Protein AF-A0A7V5DC35-F1 (afdb_monomer_lite)

pLDDT: mean 72.42, std 14.5, range [34.0, 92.25]

Sequence (131 aa):
MNPLMIEVRCNLTPESPLWKDINSLTLEIGYPGRGGQILWKRIGWLRDQLLPAGKSIAHALWSQTSAGLVLIFDFLPVVSSGNAKLNKTYRIRKKIETANGRSRTSQSRILEGEYRDEHFTLLPQYPDTDA

Structure (mmCIF, N/CA/C/O backbone):
data_AF-A0A7V5DC35-F1
#
_entry.id   AF-A0A7V5DC35-F1
#
loop_
_atom_site.group_PDB
_atom_site.id
_atom_site.type_symbol
_atom_site.label_atom_id
_atom_site.label_alt_id
_atom_site.label_comp_id
_atom_site.label_asym_id
_atom_site.label_entity_id
_atom_site.label_seq_id
_atom_site.pdbx_PDB_ins_code
_atom_site.Cartn_x
_atom_site.Cartn_y
_atom_site.Cartn_z
_atom_site.occupancy
_atom_site.B_iso_or_equiv
_atom_site.auth_seq_id
_atom_site.auth_comp_id
_atom_site.auth_asym_id
_atom_site.auth_atom_id
_atom_site.pdbx_PDB_model_num
ATOM 1 N N . MET A 1 1 ? 6.680 -11.860 -20.126 1.00 61.28 1 MET A N 1
ATOM 2 C CA . MET A 1 1 ? 7.379 -11.087 -19.079 1.00 61.28 1 MET A CA 1
ATOM 3 C C . MET A 1 1 ? 6.512 -11.148 -17.841 1.00 61.28 1 MET A C 1
ATOM 5 O O . MET A 1 1 ? 5.363 -10.725 -17.922 1.00 61.28 1 MET A O 1
ATOM 9 N N . ASN A 1 2 ? 7.014 -11.745 -16.763 1.00 67.31 2 ASN A N 1
ATOM 10 C CA . ASN A 1 2 ? 6.256 -11.852 -15.518 1.00 67.31 2 ASN A CA 1
ATOM 11 C C . ASN A 1 2 ? 6.021 -10.439 -14.942 1.00 67.31 2 ASN A C 1
ATOM 13 O O . ASN A 1 2 ? 6.911 -9.588 -15.057 1.00 67.31 2 ASN A O 1
ATOM 17 N N . PRO A 1 3 ? 4.827 -10.137 -14.404 1.00 72.56 3 PRO A N 1
ATOM 18 C CA . PRO A 1 3 ? 4.554 -8.831 -13.821 1.00 72.56 3 PRO A CA 1
ATOM 19 C C . PRO A 1 3 ? 5.351 -8.632 -12.527 1.00 72.56 3 PRO A C 1
ATOM 21 O O . PRO A 1 3 ? 5.645 -9.588 -11.813 1.00 72.56 3 PRO A O 1
ATOM 24 N N . LEU A 1 4 ? 5.651 -7.377 -12.193 1.00 78.12 4 LEU A N 1
ATOM 25 C CA . LEU A 1 4 ? 5.953 -7.019 -10.809 1.00 78.12 4 LEU A CA 1
ATOM 26 C C . LEU A 1 4 ? 4.649 -7.095 -10.029 1.00 78.12 4 LEU A C 1
ATOM 28 O O . LEU A 1 4 ? 3.700 -6.402 -10.385 1.00 78.12 4 LEU A O 1
ATOM 32 N N . MET A 1 5 ? 4.610 -7.866 -8.953 1.00 81.12 5 MET A N 1
ATOM 33 C CA . MET A 1 5 ? 3.471 -7.857 -8.045 1.00 81.12 5 MET A CA 1
ATOM 34 C C . MET A 1 5 ? 3.826 -7.075 -6.784 1.00 81.12 5 MET A C 1
ATOM 36 O O . MET A 1 5 ? 4.926 -7.206 -6.265 1.00 81.12 5 MET A O 1
ATOM 40 N N . ILE A 1 6 ? 2.925 -6.242 -6.278 1.00 81.81 6 ILE A N 1
ATOM 41 C CA . ILE A 1 6 ? 3.050 -5.640 -4.950 1.00 81.81 6 ILE A CA 1
ATOM 42 C C . ILE A 1 6 ? 1.895 -6.159 -4.117 1.00 81.81 6 ILE A C 1
ATOM 44 O O . ILE A 1 6 ? 0.733 -5.831 -4.363 1.00 81.81 6 ILE A O 1
ATOM 48 N N . GLU A 1 7 ? 2.239 -6.999 -3.153 1.00 83.75 7 GLU A N 1
ATOM 49 C CA . GLU A 1 7 ? 1.317 -7.523 -2.167 1.00 83.75 7 GLU A CA 1
ATOM 50 C C . GLU A 1 7 ? 1.155 -6.517 -1.024 1.00 83.75 7 GLU A C 1
ATOM 52 O O . GLU A 1 7 ? 2.113 -5.874 -0.601 1.00 83.75 7 GLU A O 1
ATOM 57 N N . VAL A 1 8 ? -0.064 -6.362 -0.526 1.00 82.69 8 VAL A N 1
ATOM 58 C CA . VAL A 1 8 ? -0.433 -5.400 0.506 1.00 82.69 8 VAL A CA 1
ATOM 59 C C . VAL A 1 8 ? -1.168 -6.152 1.606 1.00 82.69 8 VAL A C 1
ATOM 61 O O . VAL A 1 8 ? -2.175 -6.815 1.347 1.00 82.69 8 VAL A O 1
ATOM 64 N N . ARG A 1 9 ? -0.648 -6.067 2.832 1.00 83.75 9 ARG A N 1
ATOM 65 C CA . ARG A 1 9 ? -1.173 -6.742 4.029 1.00 83.75 9 ARG A CA 1
ATOM 66 C C . ARG A 1 9 ? -1.623 -5.726 5.064 1.00 83.75 9 ARG A C 1
ATOM 68 O O . ARG A 1 9 ? -0.928 -4.733 5.270 1.00 83.75 9 ARG A O 1
ATOM 75 N N . CYS A 1 10 ? -2.738 -5.992 5.739 1.00 83.31 10 CYS A N 1
ATOM 76 C CA . CYS A 1 10 ? -3.156 -5.203 6.892 1.00 83.31 10 CYS A CA 1
ATOM 77 C C . CYS A 1 10 ? -2.283 -5.563 8.099 1.00 83.31 10 CYS A C 1
ATOM 79 O O . CYS A 1 10 ? -2.068 -6.742 8.375 1.00 83.31 10 CYS A O 1
ATOM 81 N N . ASN A 1 11 ? -1.813 -4.558 8.835 1.00 86.88 11 ASN A N 1
ATOM 82 C CA . ASN A 1 11 ? -1.059 -4.760 10.076 1.00 86.88 11 ASN A CA 1
ATOM 83 C C . ASN A 1 11 ? -1.935 -4.626 11.330 1.00 86.88 11 ASN A C 1
ATOM 85 O O . ASN A 1 11 ? -1.444 -4.820 12.442 1.00 86.88 11 ASN A O 1
ATOM 89 N N . LEU A 1 12 ? -3.212 -4.264 11.177 1.00 86.19 12 LEU A N 1
ATOM 90 C CA . LEU A 1 12 ? -4.092 -3.993 12.306 1.00 86.19 12 LEU A CA 1
ATOM 91 C C . LEU A 1 12 ? -4.667 -5.281 12.894 1.00 86.19 12 LEU A C 1
ATOM 93 O O . LEU A 1 12 ? -5.288 -6.077 12.191 1.00 86.19 12 LEU A O 1
ATOM 97 N N . THR A 1 13 ? -4.530 -5.436 14.209 1.00 85.19 13 THR A N 1
ATOM 98 C CA . THR A 1 13 ? -5.293 -6.427 14.980 1.00 85.19 13 THR A CA 1
ATOM 99 C C . THR A 1 13 ? -6.718 -5.916 15.220 1.00 85.19 13 THR A C 1
ATOM 101 O O . THR A 1 13 ? -6.936 -4.702 15.134 1.00 85.19 13 THR A O 1
ATOM 104 N N . PRO A 1 14 ? -7.702 -6.779 15.534 1.00 82.00 14 PRO A N 1
ATOM 105 C CA . PRO A 1 14 ? -9.088 -6.355 15.774 1.00 82.00 14 PRO A CA 1
ATOM 106 C C . PRO A 1 14 ? -9.237 -5.234 16.817 1.00 82.00 14 PRO A C 1
ATOM 108 O O . PRO A 1 14 ? -10.097 -4.366 16.679 1.00 82.00 14 PRO A O 1
ATOM 111 N N . GLU A 1 15 ? -8.350 -5.196 17.809 1.00 85.19 15 GLU A N 1
ATOM 112 C CA . GLU A 1 15 ? -8.353 -4.254 18.933 1.00 85.19 15 GLU A CA 1
ATOM 113 C C . GLU A 1 15 ? -7.657 -2.920 18.612 1.00 85.19 15 GLU A C 1
ATOM 115 O O . GLU A 1 15 ? -7.638 -2.013 19.446 1.00 85.19 15 GLU A O 1
ATOM 120 N N . SER A 1 16 ? -7.060 -2.776 17.423 1.00 86.75 16 SER A N 1
ATOM 121 C CA . SER A 1 16 ? -6.253 -1.601 17.096 1.00 86.75 16 SER A CA 1
ATOM 122 C C . SER A 1 16 ? -7.084 -0.308 17.057 1.00 86.75 16 SER A C 1
ATOM 124 O O . SER A 1 16 ? -8.063 -0.213 16.313 1.00 86.75 16 SER A O 1
ATOM 126 N N . PRO A 1 17 ? -6.670 0.766 17.754 1.00 84.94 17 PRO A N 1
ATOM 127 C CA . PRO A 1 17 ? -7.382 2.043 17.706 1.00 84.94 17 PRO A CA 1
ATOM 128 C C . PRO A 1 17 ? -7.278 2.741 16.338 1.00 84.94 17 PRO A C 1
ATOM 130 O O . PRO A 1 17 ? -8.008 3.700 16.085 1.00 84.94 17 PRO A O 1
ATOM 133 N N . LEU A 1 18 ? -6.383 2.278 15.457 1.00 84.50 18 LEU A N 1
ATOM 134 C CA . LEU A 1 18 ? -6.160 2.827 14.114 1.00 84.50 18 LEU A CA 1
ATOM 135 C C . LEU A 1 18 ? -7.237 2.405 13.103 1.00 84.50 18 LEU A C 1
ATOM 137 O O . LEU A 1 18 ? -7.298 2.961 12.008 1.00 84.50 18 LEU A O 1
ATOM 141 N N . TRP A 1 19 ? -8.147 1.492 13.467 1.00 81.50 19 TRP A N 1
ATOM 142 C CA . TRP A 1 19 ? -9.307 1.151 12.630 1.00 81.50 19 TRP A CA 1
ATOM 143 C C . TRP A 1 19 ? -10.171 2.366 12.277 1.00 81.50 19 TRP A C 1
ATOM 145 O O . TRP A 1 19 ? -10.789 2.397 11.215 1.00 81.50 19 TRP A O 1
ATOM 155 N N . LYS A 1 20 ? -10.177 3.398 13.129 1.00 79.62 20 LYS A N 1
ATOM 156 C CA . LYS A 1 20 ? -10.878 4.660 12.856 1.00 79.62 20 LYS A CA 1
ATOM 157 C C . LYS A 1 20 ? -10.306 5.415 11.647 1.00 79.62 20 LYS A C 1
ATOM 159 O O . LYS A 1 20 ? -11.057 6.110 10.970 1.00 79.62 20 LYS A O 1
ATOM 164 N N . ASP A 1 21 ? -9.008 5.257 11.380 1.00 77.94 21 ASP A N 1
ATOM 165 C CA . ASP A 1 21 ? -8.288 5.955 10.313 1.00 77.94 21 ASP A CA 1
ATOM 166 C C . ASP A 1 21 ? -8.345 5.163 8.993 1.00 77.94 21 ASP A C 1
ATOM 168 O O . ASP A 1 21 ? -8.317 5.757 7.918 1.00 77.94 21 ASP A O 1
ATOM 172 N N . ILE A 1 22 ? -8.498 3.831 9.053 1.00 74.75 22 ILE A N 1
ATOM 173 C CA . ILE A 1 22 ? -8.639 2.954 7.871 1.00 74.75 22 ILE A CA 1
ATOM 174 C C . ILE A 1 22 ? -9.790 3.398 6.969 1.00 74.75 22 ILE A C 1
ATOM 176 O O . ILE A 1 22 ? -9.624 3.462 5.753 1.00 74.75 22 ILE A O 1
ATOM 180 N N . ASN A 1 23 ? -10.935 3.752 7.558 1.00 70.25 23 ASN A N 1
ATOM 181 C CA . ASN A 1 23 ? -12.135 4.129 6.806 1.00 70.25 23 ASN A CA 1
ATOM 182 C C . ASN A 1 23 ? -11.935 5.371 5.923 1.00 70.25 23 ASN A C 1
ATOM 184 O O . ASN A 1 23 ? -12.694 5.576 4.976 1.00 70.25 23 ASN A O 1
ATOM 188 N N . SER A 1 24 ? -10.938 6.202 6.228 1.00 73.88 24 SER A N 1
ATOM 189 C CA . SER A 1 24 ? -10.594 7.399 5.464 1.00 73.88 24 SER A CA 1
ATOM 190 C C . SER A 1 24 ? -9.195 7.348 4.842 1.00 73.88 24 SER A C 1
ATOM 192 O O . SER A 1 24 ? -8.773 8.313 4.197 1.00 73.88 24 SER A O 1
ATOM 194 N N . LEU A 1 25 ? -8.475 6.231 4.994 1.00 77.81 25 LEU A N 1
ATOM 195 C CA . LEU A 1 25 ? -7.144 6.020 4.442 1.00 77.81 25 LEU A CA 1
ATOM 196 C C . LEU A 1 25 ? -7.238 5.629 2.965 1.00 77.81 25 LEU A C 1
ATOM 198 O O . LEU A 1 25 ? -7.635 4.531 2.607 1.00 77.81 25 LEU A O 1
ATOM 202 N N . THR A 1 26 ? -6.762 6.490 2.079 1.00 79.31 26 THR A N 1
ATOM 203 C CA . THR A 1 26 ? -6.431 6.136 0.699 1.00 79.31 26 THR A CA 1
ATOM 204 C C . THR A 1 26 ? -4.933 5.890 0.572 1.00 79.31 26 THR A C 1
ATOM 206 O O . THR A 1 26 ? -4.122 6.753 0.911 1.00 79.31 26 THR A O 1
ATOM 209 N N . LEU A 1 27 ? -4.566 4.739 0.016 1.00 80.56 27 LEU A N 1
ATOM 210 C CA . LEU A 1 27 ? -3.190 4.401 -0.333 1.00 80.56 27 LEU A CA 1
ATOM 211 C C . LEU A 1 27 ? -3.035 4.418 -1.858 1.00 80.56 27 LEU A C 1
ATOM 213 O O . LEU A 1 27 ? -3.842 3.847 -2.580 1.00 80.56 27 LEU A O 1
ATOM 217 N N . GLU A 1 28 ? -2.016 5.098 -2.367 1.00 84.62 28 GLU A N 1
ATOM 218 C CA . GLU A 1 28 ? -1.640 5.090 -3.781 1.00 84.62 28 GLU A CA 1
ATOM 219 C C . GLU A 1 28 ? -0.240 4.492 -3.906 1.00 84.62 28 GLU A C 1
ATOM 221 O O . GLU A 1 28 ? 0.685 4.934 -3.218 1.00 84.62 28 GLU A O 1
ATOM 226 N N . ILE A 1 29 ? -0.080 3.518 -4.798 1.00 85.25 29 ILE A N 1
ATOM 227 C CA . ILE A 1 29 ? 1.211 2.938 -5.161 1.00 85.25 29 ILE A CA 1
ATOM 228 C C . ILE A 1 29 ? 1.563 3.430 -6.561 1.00 85.25 29 ILE A C 1
ATOM 230 O O . ILE A 1 29 ? 0.802 3.256 -7.510 1.00 85.25 29 ILE A O 1
ATOM 234 N N . GLY A 1 30 ? 2.705 4.092 -6.678 1.00 85.56 30 GLY A N 1
ATOM 235 C CA . GLY A 1 30 ? 3.249 4.595 -7.927 1.00 85.56 30 GLY A CA 1
ATOM 236 C C . GLY A 1 30 ? 4.369 3.696 -8.423 1.00 85.56 30 GLY A C 1
ATOM 237 O O . GLY A 1 30 ? 5.276 3.383 -7.661 1.00 85.56 30 GLY A O 1
ATOM 238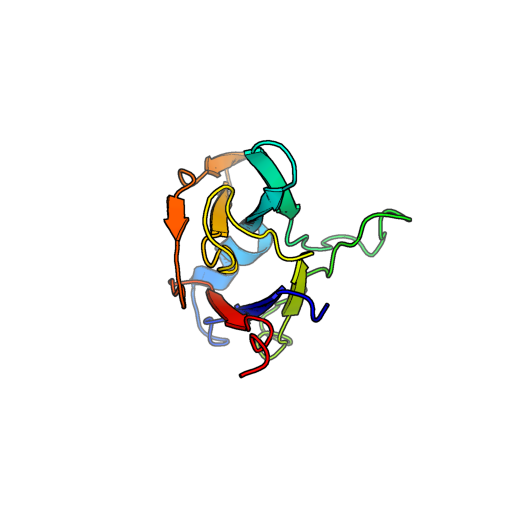 N N . TYR A 1 31 ? 4.360 3.336 -9.698 1.00 83.81 31 TYR A N 1
ATOM 239 C CA . TYR A 1 31 ? 5.469 2.619 -10.319 1.00 83.81 31 TYR A CA 1
ATOM 240 C C . TYR A 1 31 ? 5.966 3.366 -11.564 1.00 83.81 31 TYR A C 1
ATOM 242 O O . TYR A 1 31 ? 5.155 4.002 -12.247 1.00 83.81 31 TYR A O 1
ATOM 250 N N . PRO A 1 32 ? 7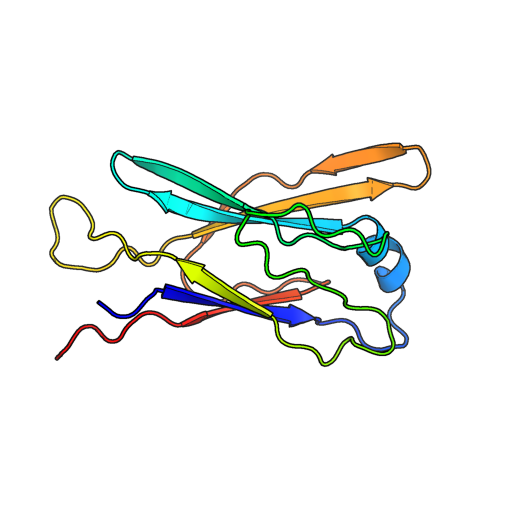.274 3.353 -11.870 1.00 81.06 32 PRO A N 1
ATOM 251 C CA . PRO A 1 32 ? 7.788 3.946 -13.099 1.00 81.06 32 PRO A CA 1
ATOM 252 C C . PRO A 1 32 ? 7.120 3.334 -14.335 1.00 81.06 32 PRO A C 1
ATOM 254 O O . PRO A 1 32 ? 7.087 2.122 -14.507 1.00 81.06 32 PRO A O 1
ATOM 257 N N . GLY A 1 33 ? 6.573 4.184 -15.196 1.00 74.62 33 GLY A N 1
ATOM 258 C CA . GLY A 1 33 ? 6.046 3.832 -16.507 1.00 74.62 33 GLY A CA 1
ATOM 259 C C . GLY A 1 33 ? 7.050 4.124 -17.621 1.00 74.62 33 GLY A C 1
ATOM 260 O O . GLY A 1 33 ? 8.107 4.727 -17.415 1.00 74.62 33 GLY A O 1
ATOM 261 N N . ARG A 1 34 ? 6.695 3.730 -18.847 1.00 70.50 34 ARG A N 1
ATOM 262 C CA . ARG A 1 34 ? 7.471 4.091 -20.044 1.00 70.50 34 ARG A CA 1
ATOM 263 C C . ARG A 1 34 ? 7.536 5.616 -20.184 1.00 70.50 34 ARG A C 1
ATOM 265 O O . ARG A 1 34 ? 6.514 6.282 -20.027 1.00 70.50 34 ARG A O 1
ATOM 272 N N . GLY A 1 35 ? 8.723 6.149 -20.482 1.00 70.88 35 GLY A N 1
ATOM 273 C CA . GLY A 1 35 ? 8.946 7.590 -20.664 1.00 70.88 35 GLY A CA 1
ATOM 274 C C . GLY A 1 35 ? 9.160 8.393 -19.374 1.00 70.88 35 GLY A C 1
ATOM 275 O O . GLY A 1 35 ? 9.091 9.614 -19.414 1.00 70.88 35 GLY A O 1
ATOM 276 N N . GLY A 1 36 ? 9.397 7.742 -18.227 1.00 71.94 36 GLY A N 1
ATOM 277 C CA . GLY A 1 36 ? 9.744 8.418 -16.964 1.00 71.94 36 GLY A CA 1
ATOM 278 C C . GLY A 1 36 ? 8.554 8.933 -16.143 1.00 71.94 36 GLY A C 1
ATOM 279 O O . GLY A 1 36 ? 8.737 9.405 -15.022 1.00 71.94 36 GLY A O 1
ATOM 280 N N . GLN A 1 37 ? 7.329 8.804 -16.657 1.00 82.06 37 GLN A N 1
ATOM 281 C CA . GLN A 1 37 ? 6.102 9.081 -15.906 1.00 82.06 37 GLN A CA 1
ATOM 282 C C . GLN A 1 37 ? 5.868 8.045 -14.797 1.00 82.06 37 GLN A C 1
ATOM 284 O O . GLN A 1 37 ? 6.270 6.894 -14.927 1.00 82.06 37 GLN A O 1
ATOM 289 N N . ILE A 1 38 ? 5.180 8.428 -13.718 1.00 82.81 38 ILE A N 1
ATOM 290 C CA . ILE A 1 38 ? 4.773 7.493 -12.659 1.00 82.81 38 ILE A CA 1
ATOM 291 C C . ILE A 1 38 ? 3.324 7.066 -12.891 1.00 82.81 38 ILE A C 1
ATOM 293 O O . ILE A 1 38 ? 2.424 7.906 -12.931 1.00 82.81 38 ILE A O 1
ATOM 297 N N . LEU A 1 39 ? 3.100 5.760 -12.995 1.00 80.00 39 LEU A N 1
ATOM 298 C CA . LEU A 1 39 ? 1.776 5.151 -13.033 1.00 80.00 39 LEU A CA 1
ATOM 299 C C . LEU A 1 39 ? 1.291 4.936 -11.601 1.00 80.00 39 LEU A C 1
ATOM 301 O O . LEU A 1 39 ? 1.829 4.100 -10.880 1.00 80.00 39 LEU A O 1
ATOM 305 N N . TRP A 1 40 ? 0.281 5.697 -11.189 1.00 82.38 40 TRP A N 1
ATOM 306 C CA . TRP A 1 40 ? -0.322 5.580 -9.864 1.00 82.38 40 TRP A CA 1
ATOM 307 C C . TRP A 1 40 ? -1.520 4.633 -9.901 1.00 82.38 40 TRP A C 1
ATOM 309 O O . TRP A 1 40 ? -2.521 4.920 -10.558 1.00 82.38 40 TRP A O 1
ATOM 319 N N . LYS A 1 41 ? -1.444 3.528 -9.157 1.00 77.94 41 LYS A N 1
ATOM 320 C CA . LYS A 1 41 ? -2.593 2.683 -8.828 1.00 77.94 41 LYS A CA 1
ATOM 321 C C . LYS A 1 41 ? -3.101 3.063 -7.439 1.00 77.94 41 LYS A C 1
ATOM 323 O O . LYS A 1 41 ? -2.353 3.054 -6.462 1.00 77.94 41 LYS A O 1
ATOM 328 N N . ARG A 1 42 ? -4.379 3.435 -7.354 1.00 74.44 42 ARG A N 1
ATOM 329 C CA . ARG A 1 42 ? -5.057 3.676 -6.077 1.00 74.44 42 ARG A CA 1
ATOM 330 C C . ARG A 1 42 ? -5.496 2.337 -5.501 1.00 74.44 42 ARG A C 1
ATOM 332 O O . ARG A 1 42 ? -6.181 1.577 -6.176 1.00 74.44 42 ARG A O 1
ATOM 339 N N . ILE A 1 43 ? -5.173 2.107 -4.241 1.00 65.06 43 ILE A N 1
ATOM 340 C CA . ILE A 1 43 ? -5.824 1.106 -3.409 1.00 65.06 43 ILE A CA 1
ATOM 341 C C . ILE A 1 43 ? -7.139 1.735 -2.960 1.00 65.06 43 ILE A C 1
ATOM 343 O O . ILE A 1 43 ? -7.182 2.607 -2.088 1.00 65.06 43 ILE A O 1
ATOM 347 N N . GLY A 1 44 ? -8.194 1.417 -3.705 1.00 51.94 44 GLY A N 1
ATOM 348 C CA . GLY A 1 44 ? -9.531 1.926 -3.449 1.00 51.94 44 GLY A CA 1
ATOM 349 C C . GLY A 1 44 ? -10.193 1.147 -2.323 1.00 51.94 44 GLY A C 1
ATOM 350 O O . GLY A 1 44 ? -10.127 -0.076 -2.306 1.00 51.94 44 GLY A O 1
ATOM 351 N N . TRP A 1 45 ? -10.883 1.860 -1.443 1.00 54.19 45 TRP A N 1
ATOM 352 C CA . TRP A 1 45 ? -11.864 1.295 -0.525 1.00 54.19 45 TRP A CA 1
ATOM 353 C C . TRP A 1 45 ? -13.248 1.502 -1.127 1.00 54.19 45 TRP A C 1
ATOM 355 O O . TRP A 1 45 ? -13.592 2.632 -1.482 1.00 54.19 45 TRP A O 1
ATOM 365 N N . LEU A 1 46 ? -14.032 0.434 -1.293 1.00 44.66 46 LEU A N 1
ATOM 366 C CA . LEU A 1 46 ? -15.463 0.575 -1.583 1.00 44.66 46 LEU A CA 1
ATOM 367 C C . LEU A 1 46 ? -16.163 0.803 -0.251 1.00 44.66 46 LEU A C 1
ATOM 369 O O . LEU A 1 46 ? -16.376 -0.136 0.511 1.00 44.66 46 LEU A O 1
ATOM 373 N N . ARG A 1 47 ? -16.512 2.058 0.029 1.00 44.06 47 ARG A N 1
ATOM 374 C CA . ARG A 1 47 ? -17.545 2.342 1.028 1.00 44.06 47 ARG A CA 1
ATOM 375 C C . ARG A 1 47 ? -18.945 2.041 0.474 1.00 44.06 47 ARG A C 1
ATOM 377 O O . ARG A 1 47 ? -19.826 1.700 1.246 1.00 44.06 47 ARG A O 1
ATOM 384 N N . ASP A 1 48 ? -19.099 2.064 -0.851 1.00 39.12 48 ASP A N 1
ATOM 385 C CA . ASP A 1 48 ? -20.342 1.765 -1.562 1.00 39.12 48 ASP A CA 1
ATOM 386 C C . ASP A 1 48 ? -20.099 0.683 -2.610 1.00 39.12 48 ASP A C 1
ATOM 388 O O . ASP A 1 48 ? -19.101 0.731 -3.316 1.00 39.12 48 ASP A O 1
ATOM 392 N N . GLN A 1 49 ? -21.012 -0.280 -2.728 1.00 41.31 49 GLN A N 1
ATOM 393 C CA . GLN A 1 49 ? -20.951 -1.479 -3.582 1.00 41.31 49 GLN A CA 1
ATOM 394 C C . GLN A 1 49 ? -20.900 -1.222 -5.109 1.00 41.31 49 GLN A C 1
ATOM 396 O O . GLN A 1 49 ? -21.204 -2.115 -5.897 1.00 41.31 49 GLN A O 1
ATOM 401 N N . LEU A 1 50 ? -20.530 -0.027 -5.568 1.00 42.72 50 LEU A N 1
ATOM 402 C CA . LEU A 1 50 ? -20.513 0.329 -6.985 1.00 42.72 50 LEU A CA 1
ATOM 403 C C . LEU A 1 50 ? -19.073 0.449 -7.491 1.00 42.72 50 LEU A C 1
ATOM 405 O O . LEU A 1 50 ? -18.411 1.477 -7.356 1.00 42.72 50 LEU A O 1
ATOM 409 N N . LEU A 1 51 ? -18.596 -0.640 -8.096 1.00 42.09 51 LEU A N 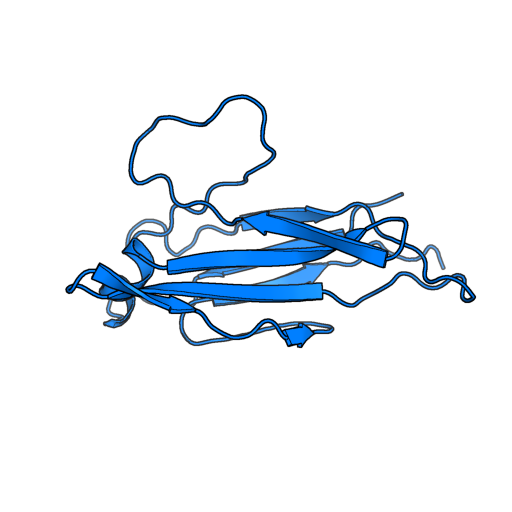1
ATOM 410 C CA . LEU A 1 51 ? -17.362 -0.672 -8.877 1.00 42.09 51 LEU A CA 1
ATOM 411 C C . LEU A 1 51 ? -17.472 0.314 -10.058 1.00 42.09 51 LEU A C 1
ATOM 413 O O . LEU A 1 51 ? -18.416 0.207 -10.844 1.00 42.09 51 LEU A O 1
ATOM 417 N N . PRO A 1 52 ? -16.508 1.226 -10.274 1.00 39.69 52 PRO A N 1
ATOM 418 C CA . PRO A 1 52 ? -16.384 1.887 -11.563 1.00 39.69 52 PRO A CA 1
ATOM 419 C C . PRO A 1 52 ? -15.943 0.839 -12.592 1.00 39.69 52 PRO A C 1
ATOM 421 O O . PRO A 1 52 ? -14.844 0.288 -12.495 1.00 39.69 52 PRO A O 1
ATOM 424 N N . ALA A 1 53 ? -16.790 0.560 -13.583 1.00 34.00 53 ALA A N 1
ATOM 425 C CA . ALA A 1 53 ? -16.435 -0.322 -14.687 1.00 34.00 53 ALA A CA 1
ATOM 426 C C . ALA A 1 53 ? -15.155 0.182 -15.389 1.00 34.00 53 ALA A C 1
ATOM 428 O O . ALA A 1 53 ? -15.062 1.345 -15.780 1.00 34.00 53 ALA A O 1
ATOM 429 N N . GLY A 1 54 ? -14.160 -0.698 -15.546 1.00 38.00 54 GLY A N 1
ATOM 430 C CA . GLY A 1 54 ? -13.028 -0.481 -16.456 1.00 38.00 54 GLY A CA 1
ATOM 431 C C . GLY A 1 54 ? -11.723 0.075 -15.870 1.00 38.00 54 GLY A C 1
ATOM 432 O O . GLY A 1 54 ? -10.816 0.374 -16.644 1.00 38.00 54 GLY A O 1
ATOM 433 N N . LYS A 1 55 ? -11.553 0.194 -14.545 1.00 39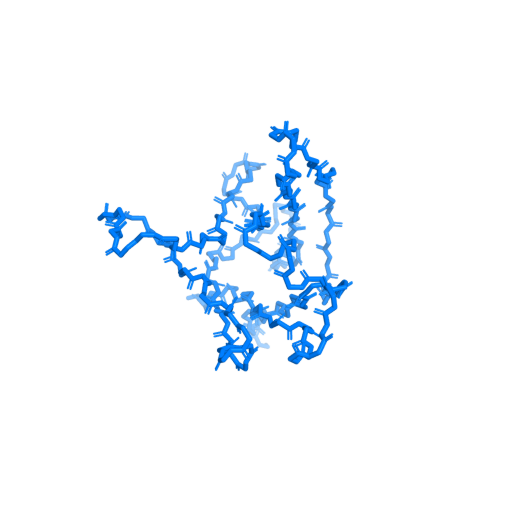.78 55 LYS A N 1
ATOM 434 C CA . LYS A 1 55 ? -10.232 0.489 -13.950 1.00 39.78 55 LYS A CA 1
ATOM 435 C C . LYS A 1 55 ? -9.751 -0.700 -13.126 1.00 39.78 55 LYS A C 1
ATOM 437 O O . LYS A 1 55 ? -10.471 -1.180 -12.263 1.00 39.78 55 LYS A O 1
ATOM 442 N N . SER A 1 56 ? -8.530 -1.161 -13.410 1.00 39.09 56 SER A N 1
ATOM 443 C CA . SER A 1 56 ? -7.806 -2.219 -12.688 1.00 39.09 56 SER A CA 1
ATOM 444 C C . SER A 1 56 ? -7.504 -1.765 -11.249 1.00 39.09 56 SER A C 1
ATOM 446 O O . SER A 1 56 ? -6.397 -1.340 -10.918 1.00 39.09 56 SER A O 1
ATOM 448 N N . ILE A 1 57 ? -8.544 -1.750 -10.419 1.00 46.72 57 ILE A N 1
ATOM 449 C CA . ILE A 1 57 ? -8.514 -1.421 -9.000 1.00 46.72 57 ILE A CA 1
ATOM 450 C C . ILE A 1 57 ? -8.838 -2.733 -8.290 1.00 46.72 57 ILE A C 1
ATOM 452 O O . ILE A 1 57 ? -9.991 -3.147 -8.243 1.00 46.72 57 ILE A O 1
ATOM 456 N N . ALA A 1 58 ? -7.826 -3.416 -7.758 1.00 49.28 58 ALA A N 1
ATOM 457 C CA . ALA A 1 58 ? -8.085 -4.380 -6.698 1.00 49.28 58 ALA A CA 1
ATOM 458 C C . ALA A 1 58 ? -8.486 -3.549 -5.472 1.00 49.28 58 ALA A C 1
ATOM 460 O O . ALA A 1 58 ? -7.674 -2.801 -4.922 1.00 49.28 58 ALA A O 1
ATOM 461 N N . HIS A 1 59 ? -9.771 -3.565 -5.131 1.00 50.44 59 HIS A N 1
ATOM 462 C CA . HIS A 1 59 ? -10.269 -2.818 -3.988 1.00 50.44 59 HIS A CA 1
ATOM 463 C C . HIS A 1 59 ? -9.839 -3.520 -2.697 1.00 50.44 59 HIS A C 1
ATOM 465 O O . HIS A 1 59 ? -10.063 -4.718 -2.530 1.00 50.44 59 HIS A O 1
ATOM 471 N N . ALA A 1 60 ? -9.229 -2.764 -1.786 1.00 52.50 60 ALA A N 1
ATOM 472 C CA . ALA A 1 60 ? -9.041 -3.189 -0.411 1.00 52.50 60 ALA A CA 1
ATOM 473 C C . ALA A 1 60 ? -10.372 -3.063 0.320 1.00 52.50 60 ALA A C 1
ATOM 475 O O . ALA A 1 60 ? -10.996 -2.005 0.289 1.00 52.50 60 ALA A O 1
ATOM 476 N N . LEU A 1 61 ? -10.796 -4.122 0.996 1.00 58.88 61 LEU A N 1
ATOM 477 C CA . LEU A 1 61 ? -11.931 -4.098 1.911 1.00 58.88 61 LEU A CA 1
ATOM 478 C C . LEU A 1 61 ? -11.483 -4.633 3.276 1.00 58.88 61 LEU A C 1
ATOM 480 O O . LEU A 1 61 ? -12.113 -5.557 3.769 1.00 58.88 61 LEU A O 1
ATOM 484 N N . TRP A 1 62 ? -10.392 -4.142 3.885 1.00 66.62 62 TRP A N 1
ATOM 485 C CA . TRP A 1 62 ? -10.122 -4.442 5.306 1.00 66.62 62 TRP A CA 1
ATOM 486 C C . TRP A 1 62 ? -11.069 -3.696 6.259 1.00 66.62 62 TRP A C 1
ATOM 488 O O . TRP A 1 62 ? -10.914 -2.518 6.560 1.00 66.62 62 TRP A O 1
ATOM 498 N N . SER A 1 63 ? -12.034 -4.416 6.795 1.00 69.88 63 SER A N 1
ATOM 499 C CA . SER A 1 63 ? -12.654 -4.135 8.081 1.00 69.88 63 SER A CA 1
ATOM 500 C C . SER A 1 63 ? -11.988 -5.009 9.145 1.00 69.88 63 SER A C 1
ATOM 502 O O . SER A 1 63 ? -11.188 -5.893 8.832 1.00 69.88 63 SER A O 1
ATOM 504 N N . GLN A 1 64 ? -12.369 -4.825 10.411 1.00 70.75 64 GLN A N 1
ATOM 505 C CA . GLN A 1 64 ? -11.950 -5.717 11.502 1.00 70.75 64 GLN A CA 1
ATOM 506 C C . GLN A 1 64 ? -12.170 -7.204 11.167 1.00 70.75 64 GLN A C 1
ATOM 508 O O . GLN A 1 64 ? -11.350 -8.048 11.511 1.00 70.75 64 GLN A O 1
ATOM 513 N N . THR A 1 65 ? -13.247 -7.522 10.446 1.00 69.12 65 THR A N 1
ATOM 514 C CA . THR A 1 65 ? -13.631 -8.888 10.058 1.00 69.12 65 THR A CA 1
ATOM 515 C C . THR A 1 65 ? -12.876 -9.449 8.851 1.00 69.12 65 THR A C 1
ATOM 517 O O . THR A 1 65 ? -12.919 -10.652 8.614 1.00 69.12 65 THR A O 1
ATOM 520 N N . SER A 1 66 ? -12.183 -8.610 8.085 1.00 66.00 66 SER A N 1
ATOM 521 C CA . SER A 1 66 ? -11.476 -8.988 6.854 1.00 66.00 66 SER A CA 1
ATOM 522 C C . SER A 1 66 ? -10.015 -8.529 6.856 1.00 66.00 66 SER A C 1
ATOM 524 O O . SER A 1 66 ? -9.355 -8.521 5.817 1.00 66.00 66 SER A O 1
ATOM 526 N N . ALA A 1 67 ? -9.479 -8.192 8.033 1.00 67.62 67 ALA A N 1
ATOM 527 C CA . ALA A 1 67 ? -8.089 -7.788 8.234 1.00 67.62 67 ALA A CA 1
ATOM 528 C C . ALA A 1 67 ? -7.077 -8.832 7.723 1.00 67.62 67 ALA A C 1
ATOM 530 O O . ALA A 1 67 ? -5.966 -8.476 7.348 1.00 67.62 67 ALA A O 1
ATOM 531 N N . GLY A 1 68 ? -7.469 -10.110 7.652 1.00 65.06 68 GLY A N 1
ATOM 532 C CA . GLY A 1 68 ? -6.640 -11.185 7.100 1.00 65.06 68 GLY A CA 1
ATOM 533 C C . GLY A 1 68 ? -6.538 -11.218 5.569 1.00 65.06 68 GLY A C 1
ATOM 534 O O . GLY A 1 68 ? -5.800 -12.048 5.042 1.00 65.06 68 GLY A O 1
ATOM 535 N N . LEU A 1 69 ? -7.268 -10.368 4.834 1.00 66.19 69 LEU A N 1
ATOM 536 C CA . LEU A 1 69 ? -7.215 -10.363 3.371 1.00 66.19 69 LEU A CA 1
ATOM 537 C C . LEU A 1 69 ? -5.891 -9.789 2.858 1.00 66.19 69 LEU A C 1
ATOM 539 O O . LEU A 1 69 ? -5.434 -8.728 3.285 1.00 66.19 69 LEU A O 1
ATOM 543 N N . VAL A 1 70 ? -5.317 -10.470 1.873 1.00 65.06 70 VAL A N 1
ATOM 544 C CA . VAL A 1 70 ? -4.121 -10.044 1.146 1.00 65.06 70 VAL A CA 1
ATOM 545 C C . VAL A 1 70 ? -4.541 -9.445 -0.192 1.00 65.06 70 VAL A C 1
ATOM 547 O O . VAL A 1 70 ? -5.376 -10.014 -0.894 1.00 65.06 70 VAL A O 1
ATOM 550 N N . LEU A 1 71 ? -3.962 -8.304 -0.561 1.00 70.19 71 LEU A N 1
ATOM 551 C CA . LEU A 1 71 ? -4.249 -7.631 -1.830 1.00 70.19 71 LEU A CA 1
ATOM 552 C C . LEU A 1 71 ? -3.015 -7.652 -2.711 1.00 70.19 71 LEU A C 1
ATOM 554 O O . LEU A 1 71 ? -1.921 -7.409 -2.221 1.00 70.19 71 LEU A O 1
ATOM 558 N N . ILE A 1 72 ? -3.180 -7.902 -4.006 1.00 68.31 72 ILE A N 1
ATOM 559 C CA . ILE A 1 72 ? -2.058 -8.010 -4.939 1.00 68.31 72 ILE A CA 1
ATOM 560 C C . ILE A 1 72 ? -2.300 -7.073 -6.118 1.00 68.31 72 ILE A C 1
ATOM 562 O O . ILE A 1 72 ? -3.371 -7.083 -6.724 1.00 68.31 72 ILE A O 1
ATOM 566 N N . PHE A 1 73 ? -1.292 -6.265 -6.442 1.00 71.50 73 PHE A N 1
ATOM 567 C CA . PHE A 1 73 ? -1.296 -5.366 -7.592 1.00 71.50 73 PHE A CA 1
ATOM 568 C C . PHE A 1 73 ? -0.214 -5.766 -8.570 1.00 71.50 73 PHE A C 1
ATOM 570 O O . PHE A 1 73 ? 0.946 -5.858 -8.191 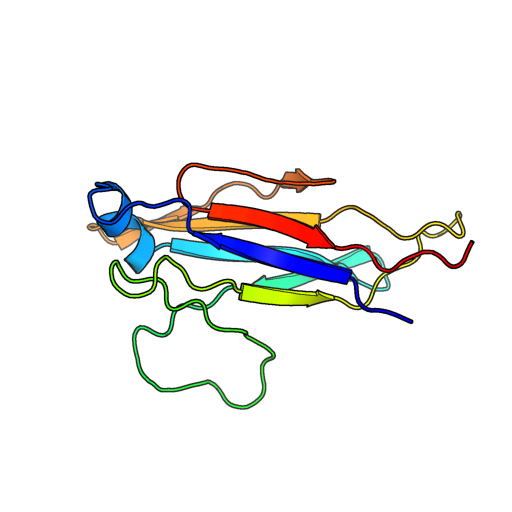1.00 71.50 73 PHE A O 1
ATOM 577 N N . ASP A 1 74 ? -0.573 -5.920 -9.834 1.00 71.00 74 ASP A N 1
ATOM 578 C CA . ASP A 1 74 ? 0.375 -6.150 -10.909 1.00 71.00 74 ASP A CA 1
ATOM 579 C C . ASP A 1 74 ? 0.835 -4.828 -11.543 1.00 71.00 74 ASP A C 1
ATOM 581 O O . ASP A 1 74 ? 0.070 -3.889 -11.764 1.00 71.00 74 ASP A O 1
ATOM 585 N N . PHE A 1 75 ? 2.111 -4.727 -11.863 1.00 72.81 75 PHE A N 1
ATOM 586 C CA . PHE A 1 75 ? 2.667 -3.656 -12.670 1.00 72.81 75 PHE A CA 1
ATOM 587 C C . PHE A 1 75 ? 3.456 -4.288 -13.803 1.00 72.81 75 PHE A C 1
ATOM 589 O O . PHE A 1 75 ? 4.175 -5.271 -13.615 1.00 72.81 75 PHE A O 1
ATOM 596 N N . LEU A 1 76 ? 3.338 -3.702 -14.995 1.00 71.94 76 LEU A N 1
ATOM 597 C CA . LEU A 1 76 ? 4.233 -4.061 -16.082 1.00 71.94 76 LEU A CA 1
ATOM 598 C C . LEU A 1 76 ? 5.637 -3.582 -15.698 1.00 71.94 76 LEU A C 1
ATOM 600 O O . LEU A 1 76 ? 5.821 -2.376 -15.499 1.00 71.94 76 LEU A O 1
ATOM 604 N N . PRO A 1 77 ? 6.615 -4.489 -15.567 1.00 67.25 77 PRO A N 1
ATOM 605 C CA . PRO A 1 77 ? 7.955 -4.098 -15.185 1.00 67.25 77 PRO A CA 1
ATOM 606 C C . PRO A 1 77 ? 8.578 -3.210 -16.261 1.00 67.25 77 PRO A C 1
ATOM 608 O O . PRO A 1 77 ? 8.373 -3.402 -17.463 1.00 67.25 77 PRO A O 1
ATOM 611 N N . VAL A 1 78 ? 9.371 -2.240 -15.817 1.00 67.44 78 VAL A N 1
ATOM 612 C CA . VAL A 1 78 ? 10.115 -1.348 -16.706 1.00 67.44 78 VAL A CA 1
ATOM 613 C C . VAL A 1 78 ? 11.602 -1.622 -16.536 1.00 67.44 78 VAL A C 1
ATOM 615 O O . VAL A 1 78 ? 12.127 -1.624 -15.422 1.00 67.44 78 VAL A O 1
ATOM 618 N N . VAL A 1 79 ? 12.284 -1.871 -17.653 1.00 65.19 79 VAL A N 1
ATOM 619 C CA . VAL A 1 79 ? 13.745 -1.996 -17.701 1.00 65.19 79 VAL A CA 1
ATOM 620 C C . VAL A 1 79 ? 14.347 -0.593 -17.656 1.00 65.19 79 VAL A C 1
ATOM 622 O O . VAL A 1 79 ? 13.866 0.309 -18.346 1.00 65.19 79 VAL A O 1
ATOM 625 N N . SER A 1 80 ? 15.366 -0.387 -16.822 1.00 58.47 80 SER A N 1
ATOM 626 C CA . SER A 1 80 ? 16.021 0.919 -16.714 1.00 58.47 80 SER A CA 1
ATOM 627 C C . SER A 1 80 ? 16.774 1.261 -18.005 1.00 58.47 80 SER A C 1
ATOM 629 O O . SER A 1 80 ? 17.497 0.431 -18.554 1.00 58.47 80 SER A O 1
ATOM 631 N N . SER A 1 81 ? 16.646 2.492 -18.503 1.00 55.22 81 SER A N 1
ATOM 632 C CA . SER A 1 81 ? 17.424 2.947 -19.660 1.00 55.22 81 SER A CA 1
ATOM 633 C C . SER A 1 81 ? 18.916 2.939 -19.312 1.00 55.22 81 SER A C 1
ATOM 635 O O . SER A 1 81 ? 19.346 3.695 -18.444 1.00 55.22 81 SER A O 1
ATOM 637 N N . GLY A 1 82 ? 19.695 2.077 -19.971 1.00 57.91 82 GLY A N 1
ATOM 638 C CA . GLY A 1 82 ? 21.143 1.940 -19.754 1.00 57.91 82 GLY A CA 1
ATOM 639 C C . GLY A 1 82 ? 21.574 0.716 -18.939 1.00 57.91 82 GLY A C 1
ATOM 640 O O . GLY A 1 82 ? 22.769 0.497 -18.786 1.00 57.91 82 GLY A O 1
ATOM 641 N N . ASN A 1 83 ? 20.640 -0.106 -18.448 1.00 57.59 83 ASN A N 1
ATOM 642 C CA . ASN A 1 83 ? 20.944 -1.389 -17.812 1.00 57.59 83 ASN A CA 1
ATOM 643 C C . ASN A 1 83 ? 19.844 -2.403 -18.138 1.00 57.59 83 ASN A C 1
ATOM 645 O O . ASN A 1 83 ? 18.672 -2.109 -17.944 1.00 57.59 83 ASN A O 1
ATOM 649 N N . ALA A 1 84 ? 20.197 -3.638 -18.505 1.00 64.31 84 ALA A N 1
ATOM 650 C CA . ALA A 1 84 ? 19.229 -4.732 -18.692 1.00 64.31 84 ALA A CA 1
ATOM 651 C C . ALA A 1 84 ? 18.510 -5.162 -17.387 1.00 64.31 84 ALA A C 1
ATOM 653 O O . ALA A 1 84 ? 17.786 -6.152 -17.363 1.00 64.31 84 ALA A O 1
ATOM 654 N N . LYS A 1 85 ? 18.711 -4.429 -16.283 1.00 69.75 85 LYS A N 1
ATOM 655 C CA . LYS A 1 85 ? 18.128 -4.714 -14.974 1.00 69.75 85 LYS A CA 1
ATOM 656 C C . LYS A 1 85 ? 16.746 -4.076 -14.839 1.00 69.75 85 LYS A C 1
ATOM 658 O O . LYS A 1 85 ? 16.519 -2.917 -15.200 1.00 69.75 85 LYS A O 1
ATOM 663 N N . LEU A 1 86 ? 15.838 -4.855 -14.263 1.00 72.75 86 LEU A N 1
ATOM 664 C CA . LEU A 1 86 ? 14.490 -4.442 -13.895 1.00 72.75 86 LEU A CA 1
ATOM 665 C C . LEU A 1 86 ? 14.538 -3.300 -12.873 1.00 72.75 86 LEU A C 1
ATOM 667 O O . LEU A 1 86 ? 15.300 -3.370 -11.906 1.00 72.75 86 LEU A O 1
ATOM 671 N N . ASN A 1 87 ? 13.720 -2.264 -13.055 1.00 77.12 87 ASN A N 1
ATOM 672 C CA . ASN A 1 87 ? 13.590 -1.211 -12.057 1.00 77.12 87 ASN A CA 1
ATOM 673 C C . ASN A 1 87 ? 12.875 -1.765 -10.815 1.00 77.12 87 ASN A C 1
ATOM 675 O O . ASN A 1 87 ? 11.711 -2.148 -10.879 1.00 77.12 87 ASN A O 1
ATOM 679 N N . LYS A 1 88 ? 13.561 -1.808 -9.673 1.00 82.25 88 LYS A N 1
ATOM 680 C CA . LYS A 1 88 ? 12.987 -2.320 -8.420 1.00 82.25 88 LYS A CA 1
ATOM 681 C C . LYS A 1 88 ? 12.369 -1.238 -7.535 1.00 82.25 88 LYS A C 1
ATOM 683 O O . LYS A 1 88 ? 11.975 -1.502 -6.407 1.00 82.25 88 LYS A O 1
ATOM 688 N N . THR A 1 89 ? 12.281 -0.009 -8.035 1.00 87.12 89 THR A N 1
ATOM 689 C CA . THR A 1 89 ? 11.774 1.115 -7.252 1.00 87.12 89 THR A CA 1
ATOM 690 C C . THR A 1 89 ? 10.280 1.324 -7.448 1.00 87.12 89 THR A C 1
ATOM 692 O O . THR A 1 89 ? 9.749 1.195 -8.550 1.00 87.12 89 THR A O 1
ATOM 695 N N . TYR A 1 90 ? 9.602 1.709 -6.376 1.00 87.38 90 TYR A N 1
ATOM 696 C CA . TYR A 1 90 ? 8.208 2.134 -6.391 1.00 87.38 90 TYR A CA 1
ATOM 697 C C . TYR A 1 90 ? 8.025 3.351 -5.482 1.00 87.38 90 TYR A C 1
ATOM 699 O O . TYR A 1 90 ? 8.947 3.811 -4.806 1.00 87.38 90 TYR A O 1
ATOM 707 N N . ARG A 1 91 ? 6.835 3.938 -5.510 1.00 89.81 91 ARG A N 1
ATOM 708 C CA . ARG A 1 91 ? 6.448 5.090 -4.702 1.00 89.81 91 ARG A CA 1
ATOM 709 C C . ARG A 1 91 ? 5.169 4.796 -3.953 1.00 89.81 91 ARG A C 1
ATOM 711 O O . ARG A 1 91 ? 4.330 4.041 -4.427 1.00 89.81 91 ARG A O 1
ATOM 718 N N . ILE A 1 92 ? 4.996 5.452 -2.814 1.00 88.12 92 ILE A N 1
ATOM 719 C CA . ILE A 1 92 ? 3.757 5.370 -2.040 1.00 88.12 92 ILE A CA 1
ATOM 720 C C . ILE A 1 92 ? 3.265 6.755 -1.656 1.00 88.12 92 ILE A C 1
ATOM 722 O O . ILE A 1 92 ? 4.068 7.655 -1.395 1.00 88.12 92 ILE A O 1
ATOM 726 N N . ARG A 1 93 ? 1.947 6.918 -1.571 1.00 86.69 93 ARG A N 1
ATOM 727 C CA . ARG A 1 93 ? 1.296 8.096 -0.996 1.00 86.69 93 ARG A CA 1
ATOM 728 C C . ARG A 1 93 ? 0.109 7.656 -0.144 1.00 86.69 93 ARG A C 1
ATOM 730 O O . ARG A 1 93 ? -0.764 6.948 -0.633 1.00 86.69 93 ARG A O 1
ATOM 737 N N . LYS A 1 94 ? 0.064 8.102 1.112 1.00 85.12 94 LYS A N 1
ATOM 738 C CA . LYS A 1 94 ? -1.076 7.935 2.022 1.00 85.12 94 LYS A CA 1
ATOM 739 C C . LYS A 1 94 ? -1.887 9.223 2.053 1.00 85.12 94 LYS A C 1
ATOM 741 O O . LYS A 1 94 ? -1.306 10.305 2.090 1.00 85.12 94 LYS A O 1
ATOM 746 N N . LYS A 1 95 ? -3.207 9.128 2.074 1.00 81.75 95 LYS A N 1
ATOM 747 C CA . LYS A 1 95 ? -4.124 10.249 2.307 1.00 81.75 95 LYS A CA 1
ATOM 748 C C . LYS A 1 95 ? -5.116 9.804 3.369 1.00 81.75 95 LYS A C 1
ATOM 750 O O . LYS A 1 95 ? -5.761 8.791 3.158 1.00 81.75 95 LYS A O 1
ATOM 755 N N . ILE A 1 96 ? -5.213 10.512 4.485 1.00 78.31 96 ILE A N 1
ATOM 756 C CA . ILE A 1 96 ? -6.191 10.232 5.544 1.00 78.31 96 ILE A CA 1
ATOM 757 C C . ILE A 1 96 ? -7.085 11.456 5.674 1.00 78.31 96 ILE A C 1
ATOM 759 O O . ILE A 1 96 ? -6.577 12.557 5.892 1.00 78.31 96 ILE A O 1
ATOM 763 N N . GLU A 1 97 ? -8.396 11.282 5.548 1.00 75.19 97 GLU A N 1
ATOM 764 C CA . GLU A 1 97 ? -9.351 12.344 5.878 1.00 75.19 97 GLU A CA 1
ATOM 765 C C . GLU A 1 97 ? -9.672 12.294 7.374 1.00 75.19 97 GLU A C 1
ATOM 767 O O . GLU A 1 97 ? -10.114 11.274 7.904 1.00 75.19 97 GLU A O 1
ATOM 772 N N . THR A 1 98 ? -9.410 13.387 8.086 1.00 69.69 98 THR A N 1
ATOM 773 C CA . THR A 1 98 ? -9.737 13.509 9.507 1.00 69.69 98 THR A CA 1
ATOM 774 C C . THR A 1 98 ? -11.207 13.881 9.689 1.00 69.69 98 THR A C 1
ATOM 776 O O . THR A 1 98 ? -11.829 14.450 8.797 1.00 69.69 98 THR A O 1
ATOM 779 N N . ALA A 1 99 ? -11.769 13.612 10.872 1.00 65.12 99 ALA A N 1
ATOM 780 C CA . ALA A 1 99 ? -13.198 13.797 11.172 1.00 65.12 99 ALA A CA 1
ATOM 781 C C . ALA A 1 99 ? -13.755 15.218 10.914 1.00 65.12 99 ALA A C 1
ATOM 783 O O . ALA A 1 99 ? -14.956 15.393 10.756 1.00 65.12 99 ALA A O 1
ATOM 784 N N . ASN A 1 100 ? -12.894 16.235 10.847 1.00 72.12 100 ASN A N 1
ATOM 785 C CA . ASN A 1 100 ? -13.243 17.619 10.503 1.00 72.12 100 ASN A CA 1
ATOM 786 C C . ASN A 1 100 ? -13.159 17.928 8.989 1.00 72.12 100 ASN A C 1
ATOM 788 O O . ASN A 1 100 ? -13.132 19.098 8.611 1.00 72.12 100 ASN A O 1
ATOM 792 N N . GLY A 1 101 ? -13.035 16.910 8.132 1.00 66.88 101 GLY A N 1
ATOM 793 C CA . GLY A 1 101 ? -12.922 17.045 6.676 1.00 66.88 101 GLY A CA 1
ATOM 794 C C . GLY A 1 101 ? -11.546 17.489 6.165 1.00 66.88 101 GLY A C 1
ATOM 795 O O . GLY A 1 101 ? -11.370 17.666 4.961 1.00 66.88 101 GLY A O 1
ATOM 796 N N . ARG A 1 102 ? -10.545 17.680 7.037 1.00 72.94 102 ARG A N 1
ATOM 797 C CA . ARG A 1 102 ? -9.176 18.006 6.601 1.00 72.94 102 ARG A CA 1
ATOM 798 C C . ARG A 1 102 ? -8.459 16.745 6.115 1.00 72.94 102 ARG A C 1
ATOM 800 O O . ARG A 1 102 ? -8.487 15.712 6.771 1.00 72.94 102 ARG A O 1
ATOM 807 N N . SER A 1 103 ? -7.773 16.829 4.978 1.00 73.12 103 SER A N 1
ATOM 808 C CA . SER A 1 103 ? -6.987 15.711 4.444 1.00 73.12 103 SER A CA 1
ATOM 809 C C . SER A 1 103 ? -5.521 15.846 4.843 1.00 73.12 103 SER A C 1
ATOM 811 O O . SER A 1 103 ? -4.880 16.864 4.571 1.00 73.12 103 SER A O 1
ATOM 813 N N . ARG A 1 104 ? -4.964 14.808 5.468 1.00 77.94 104 ARG A N 1
ATOM 814 C CA . ARG A 1 104 ? -3.527 14.664 5.702 1.00 77.94 104 ARG A CA 1
ATOM 815 C C . ARG A 1 104 ? -2.948 13.748 4.631 1.00 77.94 104 ARG A C 1
ATOM 817 O O . ARG A 1 104 ? -3.170 12.542 4.645 1.00 77.94 104 ARG A O 1
ATOM 824 N N . THR A 1 105 ? -2.174 14.323 3.715 1.00 79.56 105 THR A N 1
ATOM 825 C CA . THR A 1 105 ? -1.459 13.568 2.678 1.00 79.56 105 THR A CA 1
ATOM 826 C C . THR A 1 105 ? 0.004 13.391 3.072 1.00 79.56 105 THR A C 1
ATOM 828 O O . THR A 1 105 ? 0.686 14.368 3.378 1.00 79.56 105 THR A O 1
ATOM 831 N N . SER A 1 106 ? 0.512 12.159 3.063 1.00 80.88 106 SER A N 1
ATOM 832 C CA . SER A 1 106 ? 1.946 11.911 3.194 1.00 80.88 106 SER A CA 1
ATOM 833 C C . SER A 1 106 ? 2.666 12.347 1.919 1.00 80.88 106 SER A C 1
ATOM 835 O O . SER A 1 106 ? 2.158 12.162 0.812 1.00 80.88 106 SER A O 1
ATOM 837 N N . GLN A 1 107 ? 3.885 12.868 2.046 1.00 79.38 107 GLN A N 1
ATOM 838 C CA . GLN A 1 107 ? 4.729 13.080 0.873 1.00 79.38 107 GLN A CA 1
ATOM 839 C C . GLN A 1 107 ? 5.043 11.741 0.192 1.00 79.38 107 GLN A C 1
ATOM 841 O O . GLN A 1 107 ? 5.156 10.699 0.845 1.00 79.38 107 GLN A O 1
ATOM 846 N N . SER A 1 108 ? 5.148 11.777 -1.138 1.00 82.81 108 SER A N 1
ATOM 847 C CA . SER A 1 108 ? 5.585 10.625 -1.923 1.00 82.81 108 SER A CA 1
ATOM 848 C C . SER A 1 108 ? 7.061 10.362 -1.662 1.00 82.81 108 SER A C 1
ATOM 850 O O . SER A 1 108 ? 7.868 11.282 -1.739 1.00 82.81 108 SER A O 1
ATOM 852 N N . ARG A 1 109 ? 7.422 9.098 -1.463 1.00 82.75 109 ARG A N 1
ATOM 853 C CA . ARG A 1 109 ? 8.805 8.646 -1.259 1.00 82.75 109 ARG A CA 1
ATOM 854 C C . ARG A 1 109 ? 9.149 7.527 -2.234 1.00 82.75 109 ARG A C 1
ATOM 856 O O . ARG A 1 109 ? 8.262 6.753 -2.578 1.00 82.75 109 ARG A O 1
ATOM 863 N N . ILE A 1 110 ? 10.396 7.502 -2.708 1.00 88.69 110 ILE A N 1
ATOM 864 C CA . ILE A 1 110 ? 10.941 6.413 -3.532 1.00 88.69 110 ILE A CA 1
ATOM 865 C C . ILE A 1 110 ? 11.377 5.299 -2.583 1.00 88.69 110 ILE A C 1
ATOM 867 O O . ILE A 1 110 ? 12.038 5.577 -1.584 1.00 88.69 110 ILE A O 1
ATOM 871 N N . LEU A 1 111 ? 10.974 4.071 -2.882 1.00 88.50 111 LEU A N 1
ATOM 872 C CA . LEU A 1 111 ? 11.205 2.882 -2.073 1.00 88.50 111 LEU A CA 1
ATOM 873 C C . LEU A 1 111 ? 11.753 1.754 -2.942 1.00 88.50 111 LEU A C 1
ATOM 875 O O . LEU A 1 111 ? 11.451 1.688 -4.132 1.00 88.50 111 LEU A O 1
ATOM 879 N N . GLU A 1 112 ? 12.514 0.863 -2.320 1.00 87.50 112 GLU A N 1
ATOM 880 C CA . GLU A 1 112 ? 12.992 -0.403 -2.871 1.00 87.50 112 GLU A CA 1
ATOM 881 C C . GLU A 1 112 ? 12.845 -1.469 -1.774 1.00 87.50 112 GLU A C 1
ATOM 883 O O . GLU A 1 112 ? 13.108 -1.187 -0.606 1.00 87.50 112 GLU A O 1
ATOM 888 N N . GLY A 1 113 ? 12.398 -2.675 -2.133 1.00 87.44 113 GLY A N 1
ATOM 889 C CA . GLY A 1 113 ? 12.132 -3.745 -1.159 1.00 87.44 113 GLY A CA 1
ATOM 890 C C . GLY A 1 113 ? 10.851 -3.546 -0.333 1.00 87.44 113 GLY A C 1
ATOM 891 O O . GLY A 1 113 ? 9.947 -2.817 -0.738 1.00 87.44 113 GLY A O 1
ATOM 892 N N . GLU A 1 114 ? 10.735 -4.247 0.794 1.00 92.25 114 GLU A N 1
ATOM 893 C CA . GLU A 1 114 ? 9.557 -4.188 1.672 1.00 92.25 114 GLU A CA 1
ATOM 894 C C . GLU A 1 114 ? 9.359 -2.794 2.287 1.00 92.25 114 GLU A C 1
ATOM 896 O O . GLU A 1 114 ? 10.312 -2.113 2.670 1.00 92.25 114 GLU A O 1
ATOM 901 N N . TYR A 1 115 ? 8.098 -2.388 2.431 1.00 90.88 115 TYR A N 1
ATOM 902 C CA . TYR A 1 115 ? 7.713 -1.230 3.232 1.00 90.88 115 TYR A CA 1
ATOM 903 C C . TYR A 1 115 ? 6.716 -1.639 4.307 1.00 90.88 115 TYR A C 1
ATOM 905 O O . TYR A 1 115 ? 5.742 -2.326 4.019 1.00 90.88 115 TYR A O 1
ATOM 913 N N . ARG A 1 116 ? 6.904 -1.140 5.529 1.00 92.19 116 ARG A N 1
ATOM 914 C CA . ARG A 1 116 ? 6.017 -1.415 6.658 1.00 92.19 116 ARG A CA 1
ATOM 915 C C . ARG A 1 116 ? 5.687 -0.145 7.421 1.00 92.19 116 ARG A C 1
ATOM 917 O O . ARG A 1 116 ? 6.570 0.671 7.686 1.00 92.19 116 ARG A O 1
ATOM 924 N N . ASP A 1 117 ? 4.425 -0.004 7.805 1.00 88.56 117 ASP A N 1
ATOM 925 C CA . ASP A 1 117 ? 3.987 1.026 8.739 1.00 88.56 117 ASP A CA 1
ATOM 926 C C . ASP A 1 117 ? 2.896 0.544 9.700 1.00 88.56 117 ASP A C 1
ATOM 928 O O . ASP A 1 117 ? 2.640 -0.655 9.831 1.00 88.56 117 ASP A O 1
ATOM 932 N N . GLU A 1 118 ? 2.293 1.484 10.422 1.00 87.56 118 GLU A N 1
ATOM 933 C CA . GLU A 1 118 ? 1.279 1.214 11.431 1.00 87.56 118 GLU A CA 1
ATOM 934 C C . GLU A 1 118 ? -0.025 0.606 10.877 1.00 87.56 118 GLU A C 1
ATOM 936 O O . GLU A 1 118 ? -0.710 -0.099 11.611 1.00 87.56 118 GLU A O 1
ATOM 941 N N . HIS A 1 119 ? -0.356 0.820 9.600 1.00 85.81 119 HIS A N 1
ATOM 942 C CA . HIS A 1 119 ? -1.594 0.344 8.974 1.00 85.81 119 HIS A CA 1
ATOM 943 C C . HIS A 1 119 ? -1.367 -0.880 8.086 1.00 85.81 119 HIS A C 1
ATOM 945 O O . HIS A 1 119 ? -2.189 -1.798 8.090 1.00 85.81 119 HIS A O 1
ATOM 951 N N . PHE A 1 120 ? -0.281 -0.902 7.309 1.00 86.12 120 PHE A N 1
ATOM 952 C CA . PHE A 1 120 ? -0.071 -1.931 6.294 1.00 86.12 120 PHE A CA 1
ATOM 953 C C . PHE A 1 120 ? 1.400 -2.245 6.014 1.00 86.12 120 PHE A C 1
ATOM 955 O O . PHE A 1 120 ? 2.319 -1.487 6.337 1.00 86.12 120 PHE A O 1
ATOM 962 N N . THR A 1 121 ? 1.605 -3.385 5.362 1.00 88.38 121 THR A N 1
ATOM 963 C CA . THR A 1 121 ? 2.889 -3.819 4.807 1.00 88.38 121 THR A CA 1
ATOM 964 C C . THR A 1 121 ? 2.762 -3.982 3.296 1.00 88.38 121 THR A C 1
ATOM 966 O O . THR A 1 121 ? 1.759 -4.511 2.823 1.00 88.38 121 THR A O 1
ATOM 969 N N . LEU A 1 122 ? 3.764 -3.523 2.544 1.00 88.38 122 LEU A N 1
ATOM 970 C CA . LEU A 1 122 ? 3.914 -3.711 1.104 1.00 88.38 122 LEU A CA 1
ATOM 971 C C . LEU A 1 122 ? 5.078 -4.659 0.831 1.00 88.38 122 LEU A C 1
ATOM 973 O O . LEU A 1 122 ? 6.213 -4.375 1.214 1.00 88.38 122 LEU A O 1
ATOM 977 N N . LEU A 1 123 ? 4.796 -5.750 0.129 1.00 88.75 123 LEU A N 1
ATOM 978 C CA . LEU A 1 123 ? 5.745 -6.798 -0.220 1.00 88.75 123 LEU A CA 1
ATOM 979 C C . LEU A 1 123 ? 5.850 -6.879 -1.749 1.00 88.75 123 LEU A C 1
ATOM 981 O O . LEU A 1 123 ? 4.984 -7.473 -2.398 1.00 88.75 123 LEU A O 1
ATOM 985 N N . PRO A 1 124 ? 6.867 -6.252 -2.362 1.00 87.75 124 PRO A N 1
ATOM 986 C CA . PRO A 1 124 ? 7.083 -6.382 -3.792 1.00 87.75 124 PRO A CA 1
ATOM 987 C C . PRO A 1 124 ? 7.656 -7.765 -4.129 1.00 87.75 124 PRO A C 1
ATOM 989 O O . PRO A 1 124 ? 8.698 -8.168 -3.616 1.00 87.75 124 PRO A O 1
ATOM 992 N N . GLN A 1 125 ? 6.991 -8.464 -5.038 1.00 84.88 125 GLN A N 1
ATOM 993 C CA . GLN A 1 125 ? 7.428 -9.700 -5.668 1.00 84.88 125 GLN A CA 1
ATOM 994 C C . GLN A 1 125 ? 7.858 -9.364 -7.097 1.00 84.88 125 GLN A C 1
ATOM 996 O O . GLN A 1 125 ? 7.038 -9.118 -7.987 1.00 84.88 125 GLN A O 1
ATOM 1001 N N . TYR A 1 126 ? 9.169 -9.272 -7.293 1.00 80.62 126 TYR A N 1
ATOM 1002 C CA . TYR A 1 126 ? 9.749 -8.992 -8.601 1.00 80.62 126 TYR A CA 1
ATOM 1003 C C . TYR A 1 126 ? 9.659 -10.241 -9.473 1.00 80.62 126 TYR A C 1
ATOM 1005 O O . TYR A 1 126 ? 9.825 -11.342 -8.953 1.00 80.62 126 TYR A O 1
ATOM 1013 N N . PRO A 1 127 ? 9.432 -10.088 -10.785 1.00 74.62 127 PRO A N 1
ATOM 1014 C CA . PRO A 1 127 ? 9.587 -11.212 -11.685 1.00 74.62 127 PRO A CA 1
ATOM 1015 C C . PRO A 1 127 ? 11.021 -11.726 -11.583 1.00 74.62 127 PRO A C 1
ATOM 1017 O O . PRO A 1 127 ? 11.959 -10.919 -11.557 1.00 74.62 127 PRO A O 1
ATOM 1020 N N . ASP A 1 128 ? 11.177 -13.047 -11.537 1.00 68.94 128 ASP A N 1
ATOM 1021 C CA . ASP A 1 128 ? 12.484 -13.669 -11.687 1.00 68.94 128 ASP A CA 1
ATOM 1022 C C . ASP A 1 128 ? 13.098 -13.130 -12.980 1.00 68.94 128 ASP A C 1
ATOM 1024 O O . ASP A 1 128 ? 12.516 -13.216 -14.065 1.00 68.94 128 ASP A O 1
ATOM 1028 N N . THR A 1 129 ? 14.245 -12.467 -12.859 1.00 56.38 129 THR A N 1
ATOM 1029 C CA . THR A 1 129 ? 15.124 -12.323 -14.010 1.00 56.38 129 THR A CA 1
ATOM 1030 C C . THR A 1 129 ? 15.592 -13.734 -14.295 1.00 56.38 129 THR A C 1
ATOM 1032 O O . THR A 1 129 ? 16.319 -14.268 -13.458 1.00 56.38 129 THR A O 1
ATOM 1035 N N . ASP A 1 130 ? 15.123 -14.337 -15.391 1.00 47.44 130 ASP A N 1
ATOM 1036 C CA . ASP A 1 130 ? 15.672 -15.599 -15.888 1.00 47.44 130 ASP A CA 1
ATOM 1037 C C . ASP A 1 130 ? 17.202 -15.555 -15.725 1.00 47.44 130 ASP A C 1
ATOM 1039 O O . ASP A 1 130 ? 17.842 -14.568 -16.114 1.00 47.44 130 ASP A O 1
ATOM 1043 N N . ALA A 1 131 ? 17.725 -16.554 -15.010 1.00 41.34 131 ALA A N 1
ATOM 1044 C CA . ALA A 1 131 ? 19.139 -16.703 -14.684 1.00 41.34 131 ALA A CA 1
ATOM 1045 C C . ALA A 1 131 ? 19.996 -16.900 -15.941 1.00 41.34 131 ALA A C 1
ATOM 1047 O O . ALA A 1 131 ? 19.504 -17.539 -16.900 1.00 41.34 131 ALA A O 1
#

Radius of gyration: 15.79 Å; chains: 1; bounding box: 42×35×40 Å

Foldseek 3Di:
DFWKKKKKAWPDALPDPCLVQVVQKKKWKWDQDPPRDTDIAIQAACPDPDDDPDDPHPHDDDDNVCNGDMTMDT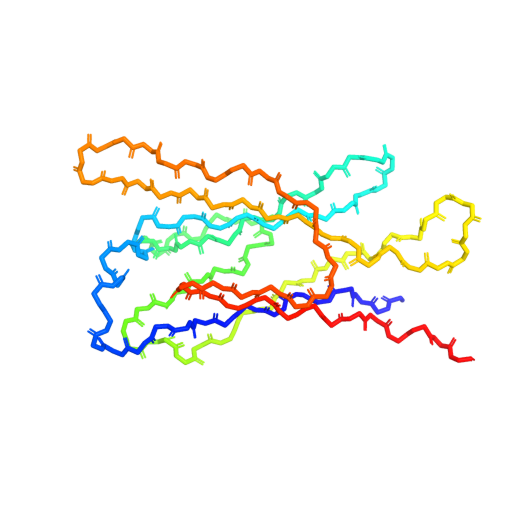DHWDQDVPDNDTDQKMKMKIWTQDPVRDIDIDDIDIDGAWDDDPTMIIGIDDPPPPD

Secondary structure (DSSP, 8-state):
-PPEEEEEEE---TT-TTHHHHTTEEEEEEEE-TTS-EEEEEE-B-SSS---TT-----B---TTTTT-EEEEEE---B-TTSSSB--EEEEEEEEE-TTS-EEEPPPEEEES-EE-SSEEEEEEPPP---